Protein AF-A0AAV6KMD9-F1 (afdb_monomer_lite)

Sequence (70 aa):
MSALDRHLYFSPHIQPLHHAARGEHEDVIGLLLAAGASPTKTNLYGKAPSELADPNTEARRILEAAANAM

Organism: NCBI:txid479676

Structure (mmCIF, N/CA/C/O backbone):
data_AF-A0AAV6KMD9-F1
#
_entry.id   AF-A0AAV6KMD9-F1
#
loop_
_atom_site.group_PDB
_atom_site.id
_atom_site.type_symbol
_atom_site.label_atom_id
_atom_site.label_alt_id
_atom_site.label_comp_id
_atom_site.label_asym_id
_atom_site.label_entity_id
_atom_site.label_seq_id
_atom_site.pdbx_PDB_ins_code
_atom_site.Cartn_x
_atom_site.Cartn_y
_atom_site.Cartn_z
_atom_site.occupancy
_atom_site.B_iso_or_equiv
_atom_site.auth_seq_id
_atom_site.auth_comp_id
_atom_site.auth_asym_id
_atom_site.auth_atom_id
_atom_site.pdbx_PDB_model_num
ATOM 1 N N . MET A 1 1 ? 21.001 -9.219 38.339 1.00 56.22 1 MET A N 1
ATOM 2 C CA . MET A 1 1 ? 20.737 -9.774 36.994 1.00 56.22 1 MET A CA 1
ATOM 3 C C . MET A 1 1 ? 19.251 -10.065 36.824 1.00 56.22 1 MET A C 1
ATOM 5 O O . MET A 1 1 ? 18.806 -11.123 37.237 1.00 56.22 1 MET A O 1
ATOM 9 N N . SER A 1 2 ? 18.486 -9.152 36.225 1.00 48.03 2 SER A N 1
ATOM 10 C CA . SER A 1 2 ? 17.207 -9.504 35.590 1.00 48.03 2 SER A CA 1
ATOM 11 C C . SER A 1 2 ? 16.903 -8.467 34.512 1.00 48.03 2 SER A C 1
ATOM 13 O O . SER A 1 2 ? 16.238 -7.468 34.755 1.00 48.03 2 SER A O 1
ATOM 15 N N . ALA A 1 3 ? 17.498 -8.669 33.338 1.00 44.84 3 ALA A N 1
ATOM 16 C CA . ALA A 1 3 ? 17.174 -7.943 32.113 1.00 44.84 3 ALA A CA 1
ATOM 17 C C . ALA A 1 3 ? 16.444 -8.913 31.175 1.00 44.84 3 ALA A C 1
ATOM 19 O O . ALA A 1 3 ? 16.918 -9.252 30.095 1.00 44.84 3 ALA A O 1
ATOM 20 N N . LEU A 1 4 ? 15.322 -9.441 31.663 1.00 51.19 4 LEU A N 1
ATOM 21 C CA . LEU A 1 4 ? 14.390 -10.254 30.886 1.00 51.19 4 LEU A CA 1
ATOM 22 C C . LEU A 1 4 ? 13.060 -9.520 30.698 1.00 51.19 4 LEU A C 1
ATOM 24 O O . LEU A 1 4 ? 12.030 -10.161 30.543 1.00 51.19 4 LEU A O 1
ATOM 28 N N . ASP A 1 5 ? 13.095 -8.188 30.594 1.00 49.72 5 ASP A N 1
ATOM 29 C CA . ASP A 1 5 ? 12.121 -7.507 29.742 1.00 49.72 5 ASP A CA 1
ATOM 3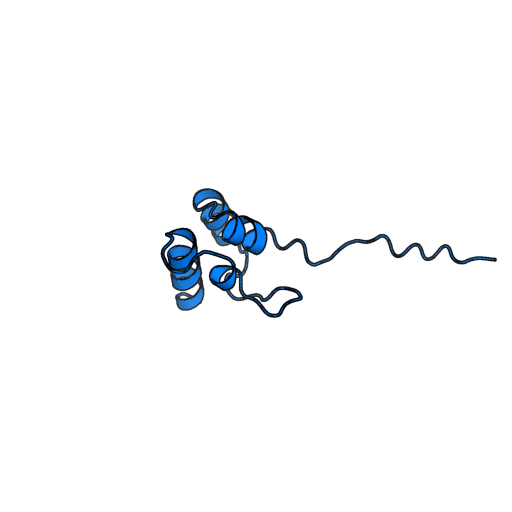0 C C . ASP A 1 5 ? 12.639 -7.594 28.305 1.00 49.72 5 ASP A C 1
ATOM 32 O O . ASP A 1 5 ? 13.169 -6.662 27.695 1.00 49.72 5 ASP A O 1
ATOM 36 N N . ARG A 1 6 ? 12.588 -8.832 27.806 1.00 52.62 6 ARG A N 1
ATOM 37 C CA . ARG A 1 6 ? 12.565 -9.130 26.386 1.00 52.62 6 ARG A CA 1
ATOM 38 C C . ARG A 1 6 ? 11.300 -8.435 25.886 1.00 52.62 6 ARG A C 1
ATOM 40 O O . ARG A 1 6 ? 10.254 -9.065 25.757 1.00 52.62 6 ARG A O 1
ATOM 47 N N . HIS A 1 7 ? 11.423 -7.145 25.586 1.00 52.03 7 HIS A N 1
ATOM 48 C CA . HIS A 1 7 ? 10.655 -6.497 24.543 1.00 52.03 7 HIS A CA 1
ATOM 49 C C . HIS A 1 7 ? 10.883 -7.336 23.289 1.00 52.03 7 HIS A C 1
ATOM 51 O O . HIS A 1 7 ? 11.794 -7.106 22.493 1.00 52.03 7 HIS A O 1
ATOM 57 N N . LEU A 1 8 ? 10.103 -8.407 23.178 1.00 48.12 8 LEU A N 1
ATOM 58 C CA . LEU A 1 8 ? 9.850 -9.110 21.950 1.00 48.12 8 LEU A CA 1
ATOM 59 C C . LEU A 1 8 ? 9.396 -8.016 21.000 1.00 48.12 8 LEU A C 1
ATOM 61 O O . LEU A 1 8 ? 8.310 -7.472 21.163 1.00 48.12 8 LEU A O 1
ATOM 65 N N . TYR A 1 9 ? 10.343 -7.581 20.173 1.00 52.50 9 TYR A N 1
ATOM 66 C C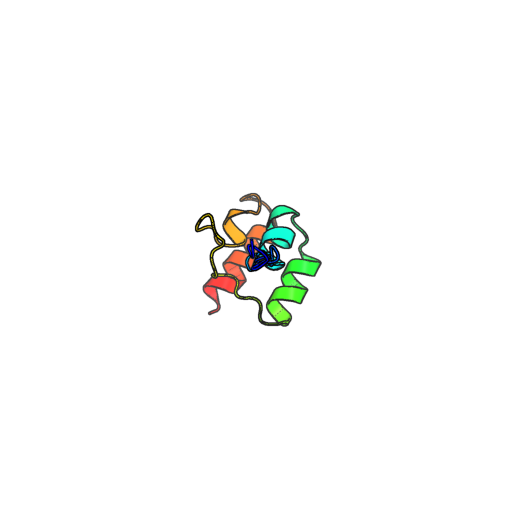A . TYR A 1 9 ? 10.319 -7.318 18.737 1.00 52.50 9 TYR A CA 1
ATOM 67 C C . TYR A 1 9 ? 8.979 -7.578 18.019 1.00 52.50 9 TYR A C 1
ATOM 69 O O . TYR A 1 9 ? 8.935 -8.124 16.923 1.00 52.50 9 TYR A O 1
ATOM 77 N N . PHE A 1 10 ? 7.856 -7.192 18.609 1.00 56.06 10 PHE A N 1
ATOM 78 C CA . PHE A 1 10 ? 6.614 -6.993 17.907 1.00 56.06 10 PHE A CA 1
ATOM 79 C C . PHE A 1 10 ? 6.831 -5.686 17.176 1.00 56.06 10 PHE A C 1
ATOM 81 O O . PHE A 1 10 ? 6.600 -4.627 17.743 1.00 56.06 10 PHE A O 1
ATOM 88 N N . SER A 1 11 ? 7.394 -5.742 15.970 1.00 50.03 11 SER A N 1
ATOM 89 C CA . SER A 1 11 ? 7.406 -4.593 15.075 1.00 50.03 11 SER A CA 1
ATOM 90 C C . SER A 1 11 ? 5.940 -4.233 14.819 1.00 50.03 11 SER A C 1
ATOM 92 O O . SER A 1 11 ? 5.306 -4.897 13.998 1.00 50.03 11 SER A O 1
ATOM 94 N N . PRO A 1 12 ? 5.360 -3.200 15.464 1.00 48.19 12 PRO A N 1
ATOM 95 C CA . PRO A 1 12 ? 3.932 -2.902 15.342 1.00 48.19 12 PRO A CA 1
ATOM 96 C C . PRO A 1 12 ? 3.615 -2.209 14.005 1.00 48.19 12 PRO A C 1
ATOM 98 O O . PRO A 1 12 ? 2.608 -1.523 13.863 1.00 48.19 12 PRO A O 1
ATOM 101 N N . HIS A 1 13 ? 4.503 -2.359 13.024 1.00 55.72 13 HIS A N 1
ATOM 102 C CA . HIS A 1 13 ? 4.512 -1.621 11.773 1.00 55.72 13 HIS A CA 1
ATOM 103 C C . HIS A 1 13 ? 4.628 -2.502 10.538 1.00 55.72 13 HIS A C 1
ATOM 105 O O . HIS A 1 13 ? 4.877 -1.993 9.447 1.00 55.72 13 HIS A O 1
ATOM 111 N N . ILE A 1 14 ? 4.389 -3.809 10.679 1.00 61.12 14 ILE A N 1
ATOM 112 C CA . ILE A 1 14 ? 4.018 -4.610 9.516 1.00 61.12 14 ILE A CA 1
ATOM 113 C C . ILE A 1 14 ? 2.622 -4.136 9.119 1.00 61.12 14 ILE A C 1
ATOM 115 O O . ILE A 1 14 ? 1.622 -4.559 9.689 1.00 61.12 14 ILE A O 1
ATOM 119 N N . GLN A 1 15 ? 2.563 -3.176 8.204 1.00 85.38 15 GLN A N 1
ATOM 120 C CA . GLN A 1 15 ? 1.323 -2.704 7.610 1.00 85.38 15 GLN A CA 1
ATOM 121 C C . GLN A 1 15 ? 1.175 -3.440 6.279 1.00 85.38 15 GLN A C 1
ATOM 123 O O . GLN A 1 15 ? 1.877 -3.102 5.323 1.00 85.38 15 GLN A O 1
ATOM 128 N N . PRO A 1 16 ? 0.310 -4.470 6.198 1.00 92.81 16 PRO A N 1
ATOM 129 C CA . PRO A 1 16 ? 0.219 -5.328 5.018 1.00 92.81 16 PRO A CA 1
ATOM 130 C C . PRO A 1 16 ? -0.033 -4.535 3.734 1.00 92.81 16 PRO A C 1
ATOM 132 O O . PRO A 1 16 ? 0.5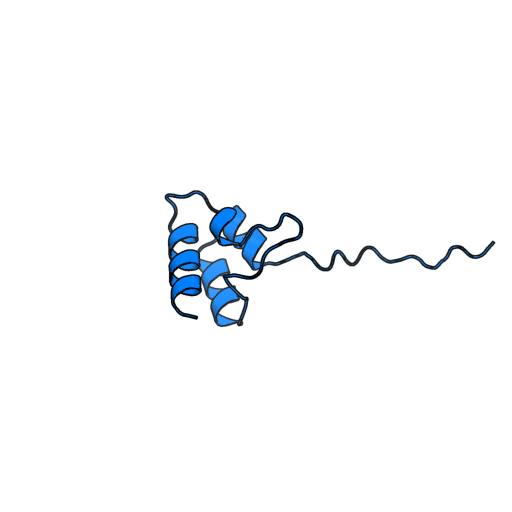08 -4.875 2.688 1.00 92.81 16 PRO A O 1
ATOM 135 N N . LEU A 1 17 ? -0.774 -3.425 3.838 1.00 96.19 17 LEU A N 1
ATOM 136 C CA . LEU A 1 17 ? -1.087 -2.556 2.708 1.00 96.19 17 LEU A CA 1
ATOM 137 C C . LEU A 1 17 ? 0.159 -1.863 2.135 1.00 96.19 17 LEU A C 1
ATOM 139 O O . LEU A 1 17 ? 0.284 -1.756 0.923 1.00 96.19 17 LEU A O 1
ATOM 143 N N . HIS A 1 18 ? 1.120 -1.460 2.973 1.00 96.19 18 HIS A N 1
ATOM 144 C CA . HIS A 1 18 ? 2.396 -0.894 2.514 1.00 96.19 18 HIS A CA 1
ATOM 145 C C . HIS A 1 18 ? 3.254 -1.925 1.780 1.00 96.19 18 HIS A C 1
ATOM 147 O O . HIS A 1 18 ? 3.886 -1.596 0.780 1.00 96.19 18 HIS A O 1
ATOM 153 N N . HIS A 1 19 ? 3.277 -3.169 2.262 1.00 95.44 19 HIS A N 1
ATOM 154 C CA . HIS A 1 19 ? 4.005 -4.248 1.593 1.00 95.44 19 HIS A CA 1
ATOM 155 C C . HIS A 1 19 ? 3.353 -4.629 0.262 1.00 95.44 19 HIS A C 1
ATOM 157 O O . HIS A 1 19 ? 4.064 -4.774 -0.729 1.00 95.44 19 HIS A O 1
ATOM 163 N N . ALA A 1 20 ? 2.022 -4.724 0.224 1.00 97.06 20 ALA A N 1
ATOM 164 C CA . ALA A 1 20 ? 1.270 -4.973 -1.001 1.00 97.06 20 ALA A CA 1
ATOM 165 C C . ALA A 1 20 ? 1.455 -3.843 -2.025 1.00 97.06 20 ALA A C 1
ATOM 167 O O . ALA A 1 20 ? 1.660 -4.128 -3.199 1.00 97.06 20 ALA A O 1
ATOM 168 N N . ALA A 1 21 ? 1.469 -2.580 -1.581 1.00 97.62 21 ALA A N 1
ATOM 169 C CA . ALA A 1 21 ? 1.744 -1.430 -2.440 1.00 97.62 21 ALA A CA 1
ATOM 170 C C . ALA A 1 21 ? 3.157 -1.474 -3.035 1.00 97.62 21 ALA A C 1
ATOM 172 O O . ALA A 1 21 ? 3.316 -1.334 -4.240 1.00 97.62 21 ALA A O 1
ATOM 173 N N . ARG A 1 22 ? 4.174 -1.744 -2.205 1.00 96.50 22 ARG A N 1
ATOM 174 C CA . ARG A 1 22 ? 5.569 -1.862 -2.656 1.00 96.50 22 ARG A CA 1
ATOM 175 C C . ARG A 1 22 ? 5.795 -3.028 -3.623 1.00 96.50 22 ARG A C 1
ATOM 177 O O . ARG A 1 22 ? 6.699 -2.962 -4.447 1.00 96.50 22 ARG A O 1
ATOM 184 N N . GLY A 1 23 ? 5.037 -4.110 -3.463 1.00 96.25 23 GLY A N 1
ATOM 185 C CA . GLY A 1 23 ? 5.065 -5.269 -4.357 1.00 96.25 23 GLY A CA 1
ATOM 186 C C . GLY A 1 23 ? 4.126 -5.152 -5.558 1.00 96.25 23 GLY A C 1
ATOM 187 O O . GLY A 1 23 ? 4.108 -6.062 -6.379 1.00 96.25 23 GLY A O 1
ATOM 188 N N . GLU A 1 24 ? 3.338 -4.077 -5.644 1.00 96.88 24 GLU A N 1
ATOM 189 C CA . GLU A 1 24 ? 2.338 -3.842 -6.694 1.00 96.88 24 GLU A CA 1
ATOM 190 C C . GLU A 1 24 ? 1.307 -4.975 -6.818 1.00 96.88 24 GLU A C 1
ATOM 192 O O . GLU A 1 24 ? 0.865 -5.360 -7.895 1.00 96.88 24 GLU A O 1
ATOM 197 N N . HIS A 1 25 ? 0.916 -5.541 -5.676 1.00 98.12 25 HIS A N 1
ATOM 198 C CA . HIS A 1 25 ? -0.051 -6.633 -5.602 1.00 98.12 25 HIS A CA 1
ATOM 199 C C . HIS A 1 25 ? -1.479 -6.079 -5.582 1.00 98.12 25 HIS A C 1
ATOM 201 O O . HIS A 1 25 ? -2.108 -6.023 -4.526 1.00 98.12 25 HIS A O 1
ATOM 207 N N . GLU A 1 26 ? -1.977 -5.655 -6.741 1.00 98.19 26 GLU A N 1
ATOM 208 C CA . GLU A 1 26 ? -3.293 -5.018 -6.935 1.00 98.19 26 GLU A CA 1
ATOM 209 C C . GLU A 1 26 ? -4.443 -5.777 -6.252 1.00 98.19 26 GLU A C 1
ATOM 211 O O . GLU A 1 26 ? -5.195 -5.193 -5.469 1.00 98.19 26 GLU A O 1
ATOM 216 N N . ASP A 1 27 ? -4.518 -7.095 -6.450 1.00 98.12 27 ASP A N 1
ATOM 217 C CA . ASP A 1 27 ? -5.549 -7.942 -5.835 1.00 98.12 27 ASP A CA 1
ATOM 218 C C . ASP A 1 27 ? -5.480 -7.919 -4.299 1.00 98.12 27 ASP A C 1
ATOM 220 O O . ASP A 1 27 ? -6.496 -7.851 -3.602 1.00 98.12 27 ASP A O 1
ATOM 224 N N . VAL A 1 28 ? -4.262 -7.938 -3.750 1.00 98.06 28 VAL A N 1
ATOM 225 C CA . VAL A 1 28 ? -4.024 -7.908 -2.300 1.00 98.06 28 VAL A CA 1
ATOM 226 C C . VAL A 1 28 ? -4.332 -6.522 -1.736 1.00 98.06 28 VAL A C 1
ATOM 228 O O . VAL A 1 28 ? -4.899 -6.420 -0.650 1.00 98.06 28 VAL A O 1
ATOM 231 N N . ILE A 1 29 ? -4.005 -5.455 -2.471 1.00 98.19 29 ILE A N 1
ATOM 232 C CA . ILE A 1 29 ? -4.381 -4.080 -2.126 1.00 98.19 29 ILE A CA 1
ATOM 233 C C . ILE A 1 29 ? -5.904 -3.985 -2.011 1.00 98.19 29 ILE A C 1
ATOM 235 O O . ILE A 1 29 ? -6.403 -3.542 -0.976 1.00 98.19 29 ILE A O 1
ATOM 239 N N . GLY A 1 30 ? -6.638 -4.461 -3.020 1.00 97.50 30 GLY A N 1
ATOM 240 C CA . GLY A 1 30 ? -8.101 -4.473 -3.014 1.00 97.50 30 GLY A CA 1
ATOM 241 C C . GLY A 1 30 ? -8.680 -5.241 -1.824 1.00 97.50 30 GLY A C 1
ATOM 242 O O . GLY A 1 30 ? -9.543 -4.721 -1.114 1.00 97.50 30 GLY A O 1
ATOM 243 N N . LEU A 1 31 ? -8.157 -6.439 -1.546 1.00 98.06 31 LEU A N 1
ATOM 244 C CA . LEU A 1 31 ? -8.584 -7.258 -0.407 1.00 98.06 31 LEU A CA 1
ATOM 245 C C . LEU A 1 31 ? -8.362 -6.544 0.932 1.00 98.06 31 LEU A C 1
ATOM 247 O O . LEU A 1 31 ? -9.240 -6.548 1.794 1.00 98.06 31 LEU A O 1
ATOM 251 N N . LEU A 1 32 ? -7.200 -5.918 1.116 1.00 97.00 32 LEU A N 1
ATOM 252 C CA . LEU A 1 32 ? -6.867 -5.218 2.355 1.00 97.00 32 LEU A CA 1
ATOM 253 C C . LEU A 1 32 ? -7.717 -3.958 2.549 1.00 97.00 32 LEU A C 1
ATOM 255 O O . LEU A 1 32 ? -8.164 -3.704 3.666 1.00 97.00 32 LEU A O 1
ATOM 259 N N . LEU A 1 33 ? -7.981 -3.198 1.482 1.00 96.94 33 LEU A N 1
ATOM 260 C CA . LEU A 1 33 ? -8.888 -2.046 1.523 1.00 96.94 33 LEU A CA 1
ATOM 261 C C . LEU A 1 33 ? -10.315 -2.478 1.882 1.00 96.94 33 LEU A C 1
ATOM 263 O O . LEU A 1 33 ? -10.926 -1.888 2.771 1.00 96.94 33 LEU A O 1
ATOM 267 N N . ALA A 1 34 ? -10.815 -3.556 1.270 1.00 96.81 34 ALA A N 1
ATOM 268 C CA . ALA A 1 34 ? -12.121 -4.128 1.598 1.00 96.81 34 ALA A CA 1
ATOM 269 C C . ALA A 1 34 ? -12.199 -4.633 3.052 1.00 96.81 34 ALA A C 1
ATOM 271 O O . ALA A 1 34 ? -13.256 -4.568 3.676 1.00 96.81 34 ALA A O 1
ATOM 272 N N . ALA A 1 35 ? -11.076 -5.084 3.617 1.00 96.31 35 ALA A N 1
ATOM 273 C CA . ALA A 1 35 ? -10.956 -5.463 5.025 1.00 96.31 35 ALA A CA 1
ATOM 274 C C . ALA A 1 35 ? -10.826 -4.262 5.990 1.00 96.31 35 ALA A C 1
ATOM 276 O O . ALA A 1 35 ? -10.671 -4.464 7.196 1.00 96.31 35 ALA A O 1
ATOM 277 N N . GLY A 1 36 ? -10.878 -3.021 5.493 1.00 94.25 36 GLY A N 1
ATOM 278 C CA . GLY A 1 36 ? -10.813 -1.802 6.304 1.00 94.25 36 GLY A CA 1
ATOM 279 C C . GLY A 1 36 ? -9.397 -1.283 6.567 1.00 94.25 36 GLY A C 1
ATOM 280 O O . GLY A 1 36 ? -9.197 -0.473 7.475 1.00 94.25 36 GLY A O 1
ATOM 281 N N . ALA A 1 37 ? -8.390 -1.728 5.807 1.00 94.50 37 ALA A N 1
ATOM 282 C CA . ALA A 1 37 ? -7.069 -1.113 5.868 1.00 94.50 37 ALA A CA 1
ATOM 283 C C . ALA A 1 37 ? -7.142 0.351 5.407 1.00 94.50 37 ALA A C 1
ATOM 285 O O . ALA A 1 37 ? -7.722 0.665 4.373 1.00 94.50 37 ALA A O 1
ATOM 286 N N . SER A 1 38 ? -6.518 1.253 6.166 1.00 95.44 38 SER A N 1
ATOM 287 C CA . SER A 1 38 ? -6.516 2.680 5.838 1.00 95.44 38 SER A CA 1
ATOM 288 C C . SER A 1 38 ? -5.529 2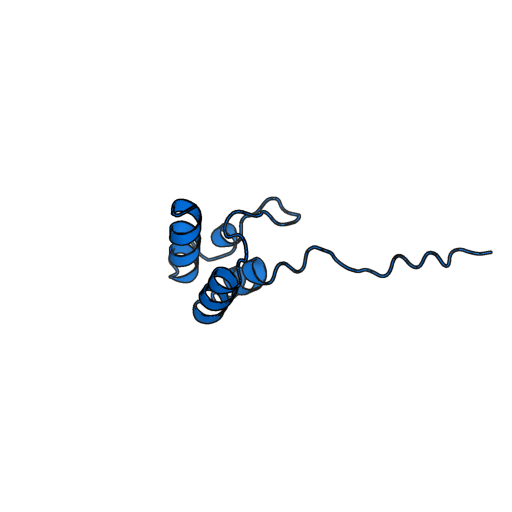.988 4.697 1.00 95.44 38 SER A C 1
ATOM 290 O O . SER A 1 38 ? -4.329 2.753 4.877 1.00 95.44 38 SER A O 1
ATOM 292 N N . PRO A 1 39 ? -5.983 3.569 3.566 1.00 95.81 39 PRO A N 1
ATOM 293 C CA . PRO A 1 39 ? -5.118 3.961 2.449 1.00 95.81 39 PRO A CA 1
ATOM 294 C C . PRO A 1 39 ? -4.283 5.221 2.724 1.00 95.81 39 PRO A C 1
ATOM 296 O O . PRO A 1 39 ? -3.382 5.524 1.950 1.00 95.81 39 PRO A O 1
ATOM 299 N N . THR A 1 40 ? -4.548 5.953 3.812 1.00 95.69 40 THR A N 1
ATOM 300 C CA . THR A 1 40 ? -3.840 7.200 4.167 1.00 95.69 40 THR A CA 1
ATOM 301 C C . THR A 1 40 ? -2.913 7.052 5.370 1.00 95.69 40 THR A C 1
ATOM 303 O O . THR A 1 40 ? -2.099 7.936 5.633 1.00 95.69 40 THR A O 1
ATOM 306 N N . LYS A 1 41 ? -2.999 5.941 6.114 1.00 94.25 41 LYS A N 1
ATOM 307 C CA . LYS A 1 41 ? -2.157 5.723 7.294 1.00 94.25 41 LYS A CA 1
ATOM 308 C C . LYS A 1 41 ? -0.689 5.615 6.890 1.00 94.25 41 LYS A C 1
ATOM 310 O O . LYS A 1 41 ? -0.311 4.747 6.108 1.00 94.25 41 LYS A O 1
ATOM 315 N N . THR A 1 42 ? 0.155 6.447 7.484 1.00 93.75 42 THR A N 1
ATOM 316 C CA . THR A 1 42 ? 1.592 6.446 7.213 1.00 93.75 42 THR A CA 1
ATOM 317 C C . THR A 1 42 ? 2.319 5.325 7.963 1.00 93.75 42 THR A C 1
ATOM 319 O O . THR A 1 42 ? 1.839 4.805 8.979 1.00 93.75 42 THR A O 1
ATOM 322 N N . ASN A 1 43 ? 3.461 4.895 7.425 1.00 90.19 43 ASN A N 1
ATOM 323 C CA . ASN A 1 43 ? 4.384 3.980 8.099 1.00 90.19 43 ASN A CA 1
ATOM 324 C C . ASN A 1 43 ? 5.404 4.728 8.977 1.00 90.19 43 ASN A C 1
ATOM 326 O O . ASN A 1 43 ? 5.353 5.951 9.086 1.00 90.19 43 ASN A O 1
ATOM 330 N N . LEU A 1 44 ? 6.363 4.007 9.578 1.00 87.88 44 LEU A N 1
ATOM 331 C CA . LEU A 1 44 ? 7.450 4.602 10.384 1.00 87.88 44 LEU A CA 1
ATOM 332 C C . LEU A 1 44 ? 8.288 5.642 9.634 1.00 87.88 44 LEU A C 1
ATOM 334 O O . LEU A 1 44 ? 8.929 6.476 10.264 1.00 87.88 44 LEU A O 1
ATOM 338 N N . TYR A 1 45 ? 8.302 5.586 8.304 1.00 88.06 45 TYR A N 1
ATOM 339 C CA . TYR A 1 45 ? 9.012 6.536 7.452 1.00 88.06 45 TYR A CA 1
ATOM 340 C C . TYR A 1 45 ? 8.137 7.728 7.044 1.00 88.06 45 TYR A C 1
ATOM 342 O O . TYR A 1 45 ? 8.553 8.521 6.206 1.00 88.06 45 TYR A O 1
ATOM 350 N N . GLY A 1 46 ? 6.920 7.836 7.585 1.00 93.19 46 GLY A N 1
ATOM 351 C CA . GLY A 1 46 ? 5.967 8.885 7.234 1.00 93.19 46 GLY A CA 1
ATOM 352 C C . GLY A 1 46 ? 5.306 8.699 5.868 1.00 93.19 46 GLY A C 1
ATOM 353 O O . GLY A 1 46 ? 4.636 9.617 5.417 1.00 93.19 46 GLY A O 1
ATOM 354 N N . LYS A 1 47 ? 5.457 7.532 5.225 1.00 94.31 47 LYS A N 1
ATOM 355 C CA . LYS A 1 47 ? 4.922 7.274 3.882 1.00 94.31 47 LYS A CA 1
ATOM 356 C C . LYS A 1 47 ? 3.566 6.585 3.921 1.00 94.31 47 LYS A C 1
ATOM 358 O O . LYS A 1 47 ? 3.408 5.570 4.610 1.00 94.31 47 LYS A O 1
ATOM 363 N N . ALA A 1 48 ? 2.609 7.088 3.156 1.00 95.50 48 ALA A N 1
ATOM 364 C CA . ALA A 1 48 ? 1.375 6.391 2.827 1.00 95.50 48 ALA A CA 1
ATOM 365 C C . ALA A 1 48 ? 1.671 5.156 1.949 1.00 95.50 48 ALA A C 1
ATOM 367 O O . ALA A 1 48 ? 2.724 5.086 1.310 1.00 95.50 48 ALA A O 1
ATOM 368 N N . PRO A 1 49 ? 0.762 4.166 1.887 1.00 96.69 49 PRO A N 1
ATOM 369 C CA . PRO A 1 49 ? 0.925 3.009 1.013 1.00 96.69 49 PRO A CA 1
ATOM 370 C C . PRO A 1 49 ? 1.156 3.408 -0.447 1.00 96.69 49 PRO A C 1
ATOM 372 O O . PRO A 1 49 ? 2.029 2.850 -1.101 1.00 96.69 49 PRO A O 1
ATOM 375 N N . SER A 1 50 ? 0.427 4.413 -0.938 1.00 97.38 50 SER A N 1
ATOM 376 C CA . SER A 1 50 ? 0.519 4.868 -2.326 1.00 97.38 50 SER A CA 1
ATOM 377 C C . SER A 1 50 ? 1.912 5.409 -2.680 1.00 97.38 50 SER A C 1
ATOM 379 O O . SER A 1 50 ? 2.372 5.205 -3.793 1.00 97.38 50 SER A O 1
ATOM 381 N N . GLU A 1 51 ? 2.638 6.004 -1.731 1.00 97.06 51 GLU A N 1
ATOM 382 C CA . GLU A 1 51 ? 4.011 6.505 -1.921 1.00 97.06 51 GLU A CA 1
ATOM 383 C C . GLU A 1 51 ? 5.078 5.394 -1.991 1.00 97.06 51 GLU A C 1
ATOM 385 O O . GLU A 1 51 ? 6.271 5.683 -2.132 1.00 97.06 51 GLU A O 1
ATOM 390 N N . LEU A 1 52 ? 4.677 4.128 -1.823 1.00 96.50 52 LEU A N 1
ATOM 391 C CA . LEU A 1 52 ? 5.553 2.964 -1.965 1.00 96.50 52 LEU A CA 1
ATOM 392 C C . LEU A 1 52 ? 5.375 2.215 -3.290 1.00 96.50 52 LEU A C 1
ATOM 394 O O . LEU A 1 52 ? 6.226 1.381 -3.588 1.00 96.50 52 LEU A O 1
ATOM 398 N N . ALA A 1 53 ? 4.307 2.490 -4.042 1.00 97.25 53 ALA A N 1
ATOM 399 C CA . ALA A 1 53 ? 4.086 1.958 -5.387 1.00 97.25 53 ALA A CA 1
ATOM 400 C C . ALA A 1 53 ? 4.736 2.873 -6.439 1.00 97.25 53 ALA A C 1
ATOM 402 O O . ALA A 1 53 ? 4.881 4.079 -6.199 1.00 97.25 53 ALA A O 1
ATOM 403 N N . ASP A 1 54 ? 5.097 2.337 -7.608 1.00 97.00 54 ASP A N 1
ATOM 404 C CA . ASP A 1 54 ? 5.607 3.185 -8.684 1.00 97.00 54 ASP A CA 1
ATOM 405 C C . ASP A 1 54 ? 4.510 4.146 -9.194 1.00 97.00 54 ASP A C 1
ATOM 407 O O . ASP A 1 54 ? 3.340 3.773 -9.290 1.00 97.00 54 ASP A O 1
ATOM 411 N N . PRO A 1 55 ? 4.835 5.403 -9.564 1.00 94.62 55 PRO A N 1
ATOM 412 C CA . PRO A 1 55 ? 3.821 6.405 -9.915 1.00 94.62 55 PRO A CA 1
ATOM 413 C C . PRO A 1 55 ? 2.898 6.043 -11.089 1.00 94.62 55 PRO A C 1
ATOM 415 O O . PRO A 1 55 ? 1.829 6.633 -11.221 1.00 94.62 55 PRO A O 1
ATOM 418 N N . ASN A 1 56 ? 3.310 5.110 -11.952 1.00 95.50 56 ASN A N 1
ATOM 419 C CA . ASN A 1 56 ? 2.604 4.758 -13.186 1.00 95.50 56 ASN A CA 1
ATOM 420 C C . ASN A 1 56 ? 1.863 3.415 -13.116 1.00 95.50 56 ASN A C 1
ATOM 422 O O . ASN A 1 56 ? 1.404 2.936 -14.155 1.00 95.50 56 ASN A O 1
ATOM 426 N N . THR A 1 57 ? 1.748 2.804 -11.936 1.00 97.19 57 THR A N 1
ATOM 427 C CA . THR A 1 57 ? 1.129 1.482 -11.791 1.00 97.19 57 THR A CA 1
ATOM 428 C C . THR A 1 57 ? -0.303 1.559 -11.301 1.00 97.19 57 THR A C 1
ATOM 430 O O . THR A 1 57 ? -0.753 2.557 -10.730 1.00 97.19 57 THR A O 1
ATOM 433 N N . GLU A 1 58 ? -1.062 0.501 -11.566 1.00 97.88 58 GLU A N 1
ATOM 434 C CA . GLU A 1 58 ? -2.463 0.447 -11.162 1.00 97.88 58 GLU A CA 1
ATOM 435 C C . GLU A 1 58 ? -2.585 0.383 -9.634 1.00 97.88 58 GLU A C 1
ATOM 437 O O . GLU A 1 58 ? -3.452 1.033 -9.056 1.00 97.88 58 GLU A O 1
ATOM 442 N N . ALA A 1 59 ? -1.627 -0.261 -8.958 1.00 97.69 59 ALA A N 1
ATOM 443 C CA . ALA A 1 59 ? -1.490 -0.227 -7.504 1.00 97.69 59 ALA A CA 1
ATOM 444 C C . ALA A 1 59 ? -1.515 1.208 -6.939 1.00 97.69 59 ALA A C 1
ATOM 446 O O . ALA A 1 59 ? -2.253 1.492 -5.991 1.00 97.69 59 ALA A O 1
ATOM 447 N N . ARG A 1 60 ? -0.752 2.135 -7.543 1.00 97.81 60 ARG A N 1
ATOM 448 C CA . ARG A 1 60 ? -0.737 3.557 -7.160 1.00 97.81 60 ARG A CA 1
ATOM 449 C C . ARG A 1 60 ? -2.118 4.188 -7.328 1.00 97.81 60 ARG A C 1
ATOM 451 O O . ARG A 1 60 ? -2.598 4.835 -6.398 1.00 97.81 60 ARG A O 1
ATOM 458 N N . ARG A 1 6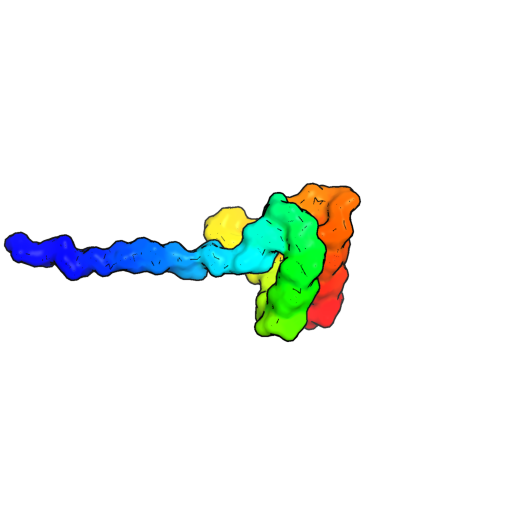1 ? -2.766 3.964 -8.475 1.00 98.12 61 ARG A N 1
ATOM 459 C CA . ARG A 1 61 ? -4.086 4.532 -8.798 1.00 98.12 61 ARG A CA 1
ATOM 460 C C . ARG A 1 61 ? -5.179 4.034 -7.863 1.00 98.12 61 ARG A C 1
ATOM 462 O O . ARG A 1 61 ? -5.956 4.848 -7.372 1.00 98.12 61 ARG A O 1
ATOM 469 N N . ILE A 1 62 ? -5.214 2.733 -7.570 1.00 97.81 62 ILE A N 1
ATOM 470 C CA . ILE A 1 62 ? -6.175 2.136 -6.632 1.00 97.81 62 ILE A CA 1
ATOM 471 C C . ILE A 1 62 ? -6.048 2.799 -5.257 1.00 97.81 62 ILE A C 1
ATOM 473 O O . ILE A 1 62 ? -7.047 3.192 -4.655 1.00 97.81 62 ILE A O 1
ATOM 477 N N . LEU A 1 63 ? -4.817 2.962 -4.764 1.00 97.56 63 LEU A N 1
ATOM 478 C CA . LEU A 1 63 ? -4.564 3.559 -3.454 1.00 97.56 63 LEU A CA 1
ATOM 479 C C . LEU A 1 63 ? -4.911 5.053 -3.409 1.00 97.56 63 LEU A C 1
ATOM 481 O O . LEU A 1 63 ? -5.451 5.514 -2.406 1.00 97.56 63 LEU A O 1
ATOM 485 N N . GLU A 1 64 ? -4.632 5.810 -4.472 1.00 97.62 64 GLU A N 1
ATOM 486 C CA . GLU A 1 64 ? -5.023 7.224 -4.569 1.00 97.62 64 GLU A CA 1
ATOM 487 C C . GLU A 1 64 ? -6.539 7.399 -4.669 1.00 97.62 64 GLU A C 1
ATOM 489 O O . GLU A 1 64 ? -7.107 8.248 -3.983 1.00 97.62 64 GLU A O 1
ATOM 494 N N . ALA A 1 65 ? -7.212 6.570 -5.468 1.00 97.50 65 ALA A N 1
ATOM 495 C CA . ALA A 1 65 ? -8.666 6.571 -5.558 1.00 97.50 65 ALA A CA 1
ATOM 496 C C . ALA A 1 65 ? -9.303 6.259 -4.196 1.00 97.50 65 ALA A C 1
ATOM 498 O O . ALA A 1 65 ? -10.210 6.969 -3.767 1.00 97.50 65 ALA A O 1
ATOM 499 N N . ALA A 1 66 ? -8.786 5.253 -3.484 1.00 96.00 66 ALA A N 1
ATOM 500 C CA . ALA A 1 66 ? -9.247 4.908 -2.143 1.00 96.00 66 ALA A CA 1
ATOM 501 C C . ALA A 1 66 ? -8.989 6.033 -1.126 1.00 96.00 66 ALA A C 1
ATOM 503 O O . ALA A 1 66 ? -9.834 6.289 -0.273 1.00 96.00 66 ALA A O 1
ATOM 504 N N . ALA A 1 67 ? -7.849 6.724 -1.216 1.00 94.75 67 ALA A N 1
ATOM 505 C CA . ALA A 1 67 ? -7.534 7.856 -0.346 1.00 94.75 67 ALA A CA 1
ATOM 506 C C . ALA A 1 67 ? -8.457 9.064 -0.580 1.00 94.75 67 ALA A C 1
ATOM 508 O O . ALA A 1 67 ? -8.828 9.727 0.382 1.00 94.75 67 ALA A O 1
ATOM 509 N N . ASN A 1 68 ? -8.848 9.323 -1.831 1.00 94.56 68 ASN A N 1
ATOM 510 C CA . ASN A 1 68 ? -9.741 10.427 -2.201 1.00 94.56 68 ASN A CA 1
ATOM 511 C C . ASN A 1 68 ? -11.226 10.154 -1.898 1.00 94.56 68 ASN A C 1
ATOM 513 O O . ASN A 1 68 ? -12.039 11.071 -1.979 1.00 94.56 68 ASN A O 1
ATOM 517 N N . ALA A 1 69 ? -11.591 8.901 -1.611 1.00 90.69 69 ALA A N 1
ATOM 518 C CA . ALA A 1 69 ? -12.966 8.480 -1.340 1.00 90.69 69 ALA A CA 1
ATOM 519 C C . ALA A 1 69 ? -13.337 8.464 0.158 1.00 90.69 69 ALA A C 1
ATOM 521 O O . ALA A 1 69 ? -14.479 8.141 0.487 1.00 90.69 69 ALA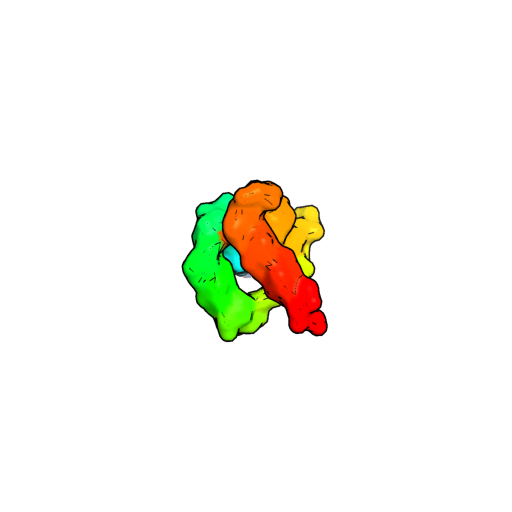 A O 1
ATOM 522 N N . MET A 1 70 ? -12.387 8.771 1.050 1.00 72.50 70 MET A N 1
ATOM 523 C CA . MET A 1 70 ? -12.602 8.906 2.500 1.00 72.50 70 MET A CA 1
ATOM 524 C C . MET A 1 70 ? -12.877 10.354 2.895 1.00 72.50 70 MET A C 1
ATOM 526 O O . MET A 1 70 ? -13.661 10.538 3.852 1.00 72.50 70 MET A O 1
#

InterPro domains:
  IPR002110 Ankyrin repeat [PF00023] (16-43)
  IPR002110 Ankyrin repeat [PS50088] (16-44)
  IPR036770 Ankyrin repeat-containing domain superfamily [G3DSA:1.25.40.20] (11-70)
  IPR036770 Ankyrin repeat-containing domain superfamily [SSF48403] (15-54)
  IPR051573 Ankyrin repeat and SOCS box protein-like [PTHR24136] (15-67)

Foldseek 3Di:
DDPPPPPPPPPVFPQVLLVCQLVVVQVSNVVCVVVVRQQCDAGPVRDGSLNNHDCPGVSNVVSVVSNVVD

pLDDT: mean 86.61, std 17.84, range [44.84, 98.19]

Secondary structure (DSSP, 8-state):
-----------TT--HHHHHHHTT-HHHHHHHHHTT--SS---TTS--GGGGS-TTSHHHHHHHHHHHT-

Radius of gyration: 14.99 Å; chains: 1; bounding box: 34×21×50 Å